Protein AF-A0A927XE98-F1 (afdb_monomer_lite)

Secondary structure (DSSP, 8-state):
-HHHHHHHHHHHHHHHH--SHHHHHHHHHHHHHHHHHHHHHHHHT--THHHHHHHHH--SSHHHHHHHHS-HHHHHHHHHHHHHHHHHHHHHHHHHHHT--

Structure (mmCIF, N/CA/C/O backbone):
data_AF-A0A927XE98-F1
#
_entry.id   AF-A0A927XE98-F1
#
loop_
_atom_site.group_PDB
_atom_site.id
_atom_site.type_symbol
_atom_site.label_atom_id
_atom_site.label_alt_id
_atom_site.label_comp_id
_atom_site.label_asym_id
_atom_site.label_entity_id
_atom_site.label_seq_id
_atom_site.pdbx_PDB_ins_code
_atom_site.Cartn_x
_atom_site.Cartn_y
_atom_site.Cartn_z
_atom_site.occupancy
_atom_site.B_iso_or_equiv
_atom_site.auth_seq_id
_atom_site.auth_comp_id
_atom_site.auth_asym_id
_atom_site.auth_atom_id
_atom_site.pdbx_PDB_model_num
ATOM 1 N N . MET A 1 1 ? 4.140 -13.155 -12.619 1.00 51.22 1 MET A N 1
ATOM 2 C CA . MET A 1 1 ? 3.580 -14.212 -11.749 1.00 51.22 1 MET A CA 1
ATOM 3 C C . MET A 1 1 ? 4.354 -14.341 -10.441 1.00 51.22 1 MET A C 1
ATOM 5 O O . MET A 1 1 ? 3.726 -14.281 -9.399 1.00 51.22 1 MET A O 1
ATOM 9 N N . GLU A 1 2 ? 5.688 -14.400 -10.453 1.00 47.09 2 GLU A N 1
ATOM 10 C CA . GLU A 1 2 ? 6.497 -14.583 -9.227 1.00 47.09 2 GLU A CA 1
ATOM 11 C C . GLU A 1 2 ? 6.357 -13.455 -8.185 1.00 47.09 2 GLU A C 1
ATOM 13 O O . GLU A 1 2 ? 6.201 -13.730 -7.000 1.00 47.09 2 GLU A O 1
ATOM 18 N N . VAL A 1 3 ? 6.299 -12.186 -8.609 1.00 53.91 3 VAL A N 1
ATOM 19 C CA . VAL A 1 3 ? 6.111 -11.033 -7.697 1.00 53.91 3 VAL A CA 1
ATOM 20 C C . VAL A 1 3 ? 4.709 -11.008 -7.071 1.00 53.91 3 VAL A C 1
ATOM 22 O O . VAL A 1 3 ? 4.547 -10.626 -5.916 1.00 53.91 3 VAL A O 1
ATOM 25 N N . VAL A 1 4 ? 3.694 -11.462 -7.811 1.00 52.97 4 VAL A N 1
ATOM 26 C CA . VAL A 1 4 ? 2.309 -11.571 -7.319 1.00 52.97 4 VAL A CA 1
ATOM 27 C C . VAL A 1 4 ? 2.210 -12.661 -6.254 1.00 52.97 4 VAL A C 1
ATOM 29 O O . VAL A 1 4 ? 1.542 -12.467 -5.247 1.00 52.97 4 VAL A O 1
ATOM 32 N N . ILE A 1 5 ? 2.933 -13.770 -6.432 1.00 52.59 5 ILE A N 1
ATOM 33 C CA . ILE A 1 5 ? 3.032 -14.855 -5.448 1.00 52.59 5 ILE A CA 1
ATOM 34 C C . ILE A 1 5 ? 3.773 -14.373 -4.194 1.00 52.59 5 ILE A C 1
ATOM 36 O O . ILE A 1 5 ? 3.291 -14.586 -3.087 1.00 52.59 5 ILE A O 1
ATOM 40 N N . LEU A 1 6 ? 4.885 -13.648 -4.347 1.00 56.47 6 LEU A N 1
ATOM 41 C CA . LEU A 1 6 ? 5.616 -13.037 -3.230 1.00 56.47 6 LEU A CA 1
ATOM 42 C C . LEU A 1 6 ? 4.742 -12.058 -2.435 1.00 56.47 6 LEU A C 1
ATOM 44 O O . LEU A 1 6 ? 4.756 -12.065 -1.206 1.00 56.47 6 LEU A O 1
ATOM 48 N N . MET A 1 7 ? 3.926 -11.260 -3.121 1.00 59.94 7 MET A N 1
ATOM 49 C CA . MET A 1 7 ? 3.030 -10.309 -2.471 1.00 59.94 7 MET A CA 1
ATOM 50 C C . MET A 1 7 ? 1.786 -10.964 -1.868 1.00 59.94 7 MET A C 1
ATOM 52 O O . MET A 1 7 ? 1.322 -10.527 -0.819 1.00 59.94 7 MET A O 1
ATOM 56 N N . ALA A 1 8 ? 1.288 -12.046 -2.466 1.00 57.19 8 ALA A N 1
ATOM 57 C CA . ALA A 1 8 ? 0.267 -12.893 -1.863 1.00 57.19 8 ALA A CA 1
ATOM 58 C C . ALA A 1 8 ? 0.803 -13.579 -0.600 1.00 57.19 8 ALA A C 1
ATOM 60 O O . ALA A 1 8 ? 0.085 -13.664 0.389 1.00 57.19 8 ALA A O 1
ATOM 61 N N . ILE A 1 9 ? 2.073 -13.994 -0.581 1.00 58.50 9 ILE A N 1
ATOM 62 C CA . ILE A 1 9 ? 2.739 -14.555 0.600 1.00 58.50 9 ILE A CA 1
ATOM 63 C C . ILE A 1 9 ? 2.905 -13.486 1.684 1.00 58.50 9 ILE A C 1
ATOM 65 O O . ILE A 1 9 ? 2.538 -13.742 2.825 1.00 58.50 9 ILE A O 1
ATOM 69 N N . ILE A 1 10 ? 3.360 -12.273 1.349 1.00 62.31 10 ILE A N 1
ATOM 70 C CA . ILE A 1 10 ? 3.434 -11.156 2.308 1.00 62.31 10 ILE A CA 1
ATOM 71 C C . ILE A 1 10 ? 2.037 -10.811 2.831 1.00 62.31 10 ILE A C 1
ATOM 73 O O . ILE A 1 10 ? 1.859 -10.689 4.037 1.00 62.31 10 ILE A O 1
ATOM 77 N N . GLY A 1 11 ? 1.035 -10.733 1.952 1.00 63.25 11 GLY A N 1
ATOM 78 C CA . GLY A 1 11 ? -0.364 -10.520 2.318 1.00 63.25 11 GLY A CA 1
ATOM 79 C C . GLY A 1 11 ? -0.914 -11.626 3.219 1.00 63.25 11 GLY A C 1
ATOM 80 O O . GLY A 1 11 ? -1.620 -11.332 4.176 1.00 63.25 11 GLY A O 1
ATOM 81 N N . THR A 1 12 ? -0.529 -12.883 2.984 1.00 56.50 12 THR A N 1
ATOM 82 C CA . THR A 1 12 ? -0.929 -14.042 3.797 1.00 56.50 12 THR A CA 1
ATOM 83 C C . THR A 1 12 ? -0.231 -14.039 5.157 1.00 56.50 12 THR A C 1
ATOM 85 O O . THR A 1 12 ? -0.882 -14.271 6.171 1.00 56.50 12 THR A O 1
ATOM 88 N N . ILE A 1 13 ? 1.064 -13.711 5.211 1.00 56.75 13 ILE A N 1
ATOM 89 C CA . ILE A 1 13 ? 1.832 -13.555 6.457 1.00 56.75 13 ILE A CA 1
ATOM 90 C C . ILE A 1 13 ? 1.245 -12.406 7.286 1.00 56.75 13 ILE A C 1
ATOM 92 O O . ILE A 1 13 ? 0.997 -12.562 8.478 1.00 56.75 13 ILE A O 1
ATOM 96 N N . VAL A 1 14 ? 0.934 -11.280 6.648 1.00 56.47 14 VAL A N 1
ATOM 97 C CA . VAL A 1 14 ? 0.259 -10.128 7.256 1.00 56.47 14 VAL A CA 1
ATOM 98 C C . VAL A 1 14 ? -1.127 -10.498 7.795 1.00 56.47 14 VAL A C 1
ATOM 100 O O . VAL A 1 14 ? -1.459 -10.140 8.925 1.00 56.47 14 VAL A O 1
ATOM 103 N N . PHE A 1 15 ? -1.916 -11.255 7.028 1.00 55.25 15 PHE A N 1
ATOM 104 C CA . PHE A 1 15 ? -3.242 -11.721 7.436 1.00 55.25 15 PHE A CA 1
ATOM 105 C C . PHE A 1 15 ? -3.176 -12.687 8.632 1.00 55.25 15 PHE A C 1
ATOM 107 O O . PHE A 1 15 ? -4.058 -12.675 9.490 1.00 55.25 15 PHE A O 1
ATOM 114 N N . PHE A 1 16 ? -2.112 -13.491 8.730 1.00 53.94 16 PHE A N 1
ATOM 115 C CA . PHE A 1 16 ? -1.916 -14.444 9.826 1.00 53.94 16 PHE A CA 1
ATOM 116 C C . PHE A 1 16 ? -1.318 -13.830 11.102 1.00 53.94 16 PHE A C 1
ATOM 118 O O . PHE A 1 16 ? -1.593 -14.329 12.193 1.00 53.94 16 PHE A O 1
ATOM 125 N N . VAL A 1 17 ? -0.526 -12.755 11.009 1.00 55.22 17 VAL A N 1
ATOM 126 C CA . VAL A 1 17 ? 0.223 -12.203 12.159 1.00 55.22 17 VAL A CA 1
ATOM 127 C C . VAL A 1 17 ? -0.667 -11.462 13.167 1.00 55.22 17 VAL A C 1
ATOM 129 O O . VAL A 1 17 ? -0.343 -11.425 14.356 1.00 55.22 17 VAL A O 1
ATOM 132 N N . LYS A 1 18 ? -1.829 -10.932 12.762 1.00 52.72 18 LYS A N 1
ATOM 133 C CA . LYS A 1 18 ? -2.832 -10.422 13.710 1.00 52.72 18 LYS A CA 1
ATOM 134 C C . LYS A 1 18 ? -4.248 -10.771 13.268 1.00 52.72 18 LYS A C 1
ATOM 136 O O . LYS A 1 18 ? -4.805 -10.153 12.372 1.00 52.72 18 LYS A O 1
ATOM 141 N N . ARG A 1 19 ? -4.875 -11.682 14.014 1.00 58.62 19 ARG A N 1
ATOM 142 C CA . ARG A 1 19 ? -6.271 -12.143 13.870 1.00 58.62 19 ARG A CA 1
ATOM 143 C C . ARG A 1 19 ? -7.339 -11.057 14.121 1.00 58.62 19 ARG A C 1
ATOM 145 O O . ARG A 1 19 ? -8.515 -11.374 14.262 1.00 58.62 19 ARG A O 1
ATOM 152 N N . THR A 1 20 ? -6.947 -9.788 14.236 1.00 65.12 20 THR A N 1
ATOM 153 C CA . THR A 1 20 ? -7.832 -8.646 14.488 1.00 65.12 20 THR A CA 1
ATOM 154 C C . THR A 1 20 ? -7.835 -7.704 13.291 1.00 65.12 20 THR A C 1
ATOM 156 O O . THR A 1 20 ? -6.787 -7.405 12.723 1.00 65.12 20 THR A O 1
ATOM 159 N N . PHE A 1 21 ? -9.015 -7.184 12.940 1.00 66.88 21 PHE A N 1
ATOM 160 C CA . PHE A 1 21 ? -9.201 -6.255 11.817 1.00 66.88 21 PHE A CA 1
ATOM 161 C C . PHE A 1 21 ? -8.248 -5.046 11.881 1.00 66.88 21 PHE A C 1
ATOM 163 O O . PHE A 1 21 ? -7.668 -4.655 10.874 1.00 66.88 21 PHE A O 1
ATOM 170 N N . GLY A 1 22 ? -7.984 -4.518 13.083 1.00 69.44 22 GLY A N 1
ATOM 171 C CA . GLY A 1 22 ? -7.002 -3.447 13.274 1.00 69.44 22 GLY A CA 1
ATOM 172 C C . GLY A 1 22 ? -5.564 -3.862 12.940 1.00 69.44 22 GLY A C 1
ATOM 173 O O . GLY A 1 22 ? -4.817 -3.070 12.380 1.00 69.44 22 GLY A O 1
ATOM 174 N N . GLY A 1 23 ? -5.168 -5.105 13.226 1.00 69.88 23 GLY A N 1
ATOM 175 C CA . GLY A 1 23 ? -3.843 -5.612 12.870 1.00 69.88 23 GLY A CA 1
ATOM 176 C C . GLY A 1 23 ? -3.629 -5.713 11.362 1.00 69.88 23 GLY A C 1
ATOM 177 O O . GLY A 1 23 ? -2.583 -5.300 10.874 1.00 69.88 23 GLY A O 1
ATOM 178 N N . PHE A 1 24 ? -4.649 -6.167 10.632 1.00 73.62 24 PHE A N 1
ATOM 179 C CA . PHE A 1 24 ? -4.646 -6.198 9.169 1.00 73.62 24 PHE A CA 1
ATOM 180 C C . PHE A 1 24 ? -4.470 -4.798 8.558 1.00 73.62 24 PHE A C 1
ATOM 182 O O . PHE A 1 24 ? -3.585 -4.597 7.726 1.00 73.62 24 PHE A O 1
ATOM 189 N N . VAL A 1 25 ? -5.254 -3.818 9.025 1.00 77.56 25 VAL A N 1
ATOM 190 C CA . VAL A 1 25 ? -5.164 -2.415 8.579 1.00 77.56 25 VAL A CA 1
ATOM 191 C C . VAL A 1 25 ? -3.764 -1.843 8.839 1.00 77.56 25 VAL A C 1
ATOM 193 O O . VAL A 1 25 ? -3.167 -1.241 7.948 1.00 77.56 25 VAL A O 1
ATOM 196 N N . TYR A 1 26 ? -3.202 -2.089 10.029 1.00 77.94 26 TYR A N 1
ATOM 197 C CA . TYR A 1 26 ? -1.840 -1.666 10.370 1.00 77.94 26 TYR A CA 1
ATOM 198 C C . TYR A 1 26 ? -0.792 -2.266 9.437 1.00 77.94 26 TYR A C 1
ATOM 200 O O . TYR A 1 26 ? 0.106 -1.565 8.982 1.00 77.94 26 TYR A O 1
ATOM 208 N N . SER A 1 27 ? -0.886 -3.558 9.149 1.00 71.94 27 SER A N 1
ATOM 209 C CA . SER A 1 27 ? 0.096 -4.227 8.310 1.00 71.94 27 SER A CA 1
ATOM 210 C C . SER A 1 27 ? 0.038 -3.778 6.849 1.00 71.94 27 SER A C 1
ATOM 212 O O . SER A 1 27 ? 1.096 -3.592 6.252 1.00 71.94 27 SER A O 1
ATOM 214 N N . ILE A 1 28 ? -1.154 -3.543 6.286 1.00 77.94 28 ILE A N 1
ATOM 215 C CA . ILE A 1 28 ? -1.284 -2.954 4.941 1.00 77.94 28 ILE A CA 1
ATOM 216 C C . ILE A 1 28 ? -0.623 -1.579 4.899 1.00 77.94 28 ILE A C 1
ATOM 218 O O . ILE A 1 28 ? 0.177 -1.313 4.004 1.00 77.94 28 ILE A O 1
ATOM 222 N N . ALA A 1 29 ? -0.912 -0.729 5.884 1.00 81.19 29 ALA A N 1
ATOM 223 C CA . ALA A 1 29 ? -0.343 0.609 5.940 1.00 81.19 29 ALA A CA 1
ATOM 224 C C . ALA A 1 29 ? 1.186 0.592 6.111 1.00 81.19 29 ALA A C 1
ATOM 226 O O . ALA A 1 29 ? 1.883 1.365 5.460 1.00 81.19 29 ALA A O 1
ATOM 227 N N . VAL A 1 30 ? 1.730 -0.318 6.928 1.00 79.69 30 VAL A N 1
ATOM 228 C CA . VAL A 1 30 ? 3.185 -0.501 7.074 1.00 79.69 30 VAL A CA 1
ATOM 229 C C . VAL A 1 30 ? 3.827 -0.904 5.746 1.00 79.69 30 VAL A C 1
ATOM 231 O O . VAL A 1 30 ? 4.855 -0.338 5.377 1.00 79.69 30 VAL A O 1
ATOM 234 N N . VAL A 1 31 ? 3.226 -1.848 5.015 1.00 80.12 31 VAL A N 1
ATOM 235 C CA . VAL A 1 31 ? 3.731 -2.273 3.701 1.00 80.12 31 VAL A CA 1
ATOM 236 C C . VAL A 1 31 ? 3.662 -1.128 2.689 1.00 80.12 31 VAL A C 1
ATOM 238 O O . VAL A 1 31 ? 4.642 -0.904 1.982 1.00 80.12 31 VAL A O 1
ATOM 241 N N . ASP A 1 32 ? 2.564 -0.368 2.631 1.00 83.62 32 ASP A N 1
ATOM 242 C CA . ASP A 1 32 ? 2.461 0.772 1.710 1.00 83.62 32 ASP A CA 1
ATOM 243 C C . ASP A 1 32 ? 3.501 1.859 2.015 1.00 83.62 32 ASP A C 1
ATOM 245 O O . ASP A 1 32 ? 4.215 2.301 1.114 1.00 83.62 32 ASP A O 1
ATOM 249 N N . ILE A 1 33 ? 3.654 2.240 3.289 1.00 83.31 33 ILE A N 1
ATOM 250 C CA . ILE A 1 33 ? 4.655 3.228 3.718 1.00 83.31 33 ILE A CA 1
ATOM 251 C C . ILE A 1 33 ? 6.069 2.747 3.375 1.00 83.31 33 ILE A C 1
ATOM 253 O O . ILE A 1 33 ? 6.884 3.530 2.887 1.00 83.31 33 ILE A O 1
ATOM 257 N N . PHE A 1 34 ? 6.362 1.462 3.582 1.00 79.56 34 PHE A N 1
ATOM 258 C CA . PHE A 1 34 ? 7.650 0.873 3.229 1.00 79.56 34 PHE A CA 1
ATOM 259 C C . PHE A 1 34 ? 7.928 0.940 1.720 1.00 79.56 34 PHE A C 1
ATOM 261 O O . PHE A 1 34 ? 9.013 1.359 1.313 1.00 79.56 34 PHE A O 1
ATOM 268 N N . LEU A 1 35 ? 6.943 0.593 0.884 1.00 77.62 35 LEU A N 1
ATOM 269 C CA . LEU A 1 35 ? 7.062 0.695 -0.573 1.00 77.62 35 LEU A CA 1
ATOM 270 C C . LEU A 1 35 ? 7.293 2.143 -1.020 1.00 77.62 35 LEU A C 1
ATOM 272 O O . LEU A 1 35 ? 8.186 2.392 -1.830 1.00 77.62 35 LEU A O 1
ATOM 276 N N . ARG A 1 36 ? 6.567 3.109 -0.441 1.00 83.56 36 ARG A N 1
ATOM 277 C CA . ARG A 1 36 ? 6.772 4.539 -0.723 1.00 83.56 36 ARG A CA 1
ATOM 278 C C . ARG A 1 36 ? 8.156 5.022 -0.309 1.00 83.56 36 ARG A C 1
ATOM 280 O O . ARG A 1 36 ? 8.759 5.810 -1.033 1.00 83.56 36 ARG A O 1
ATOM 287 N N . LEU A 1 37 ? 8.672 4.549 0.826 1.00 81.81 37 LEU A N 1
ATOM 288 C CA . LEU A 1 37 ? 10.022 4.877 1.277 1.00 81.81 37 LEU A CA 1
ATOM 289 C C . LEU A 1 37 ? 11.063 4.372 0.267 1.00 81.81 37 LEU A C 1
ATOM 291 O O . LEU A 1 37 ? 11.922 5.139 -0.161 1.00 81.81 37 LEU A O 1
ATOM 295 N N . ILE A 1 38 ? 10.950 3.114 -0.177 1.00 78.81 38 ILE A N 1
ATOM 296 C CA . ILE A 1 38 ? 11.820 2.554 -1.224 1.00 78.81 38 ILE A CA 1
ATOM 297 C C . ILE A 1 38 ? 11.694 3.356 -2.522 1.00 78.81 38 ILE A C 1
ATOM 299 O O . ILE A 1 38 ? 12.708 3.662 -3.146 1.00 78.81 38 ILE A O 1
ATOM 303 N N . ALA A 1 39 ? 10.477 3.725 -2.924 1.00 81.19 39 ALA A N 1
ATOM 304 C CA . ALA A 1 39 ? 10.244 4.529 -4.118 1.00 81.19 39 ALA A CA 1
ATOM 305 C C . ALA A 1 39 ? 10.926 5.903 -4.026 1.00 81.19 39 ALA A C 1
ATOM 307 O O . ALA A 1 39 ? 11.548 6.347 -4.991 1.00 81.19 39 ALA A O 1
ATOM 308 N N . TYR A 1 40 ? 10.873 6.547 -2.858 1.00 82.00 40 TYR A N 1
ATOM 309 C CA . TYR A 1 40 ? 11.559 7.812 -2.609 1.00 82.00 40 TYR A CA 1
ATOM 310 C C . TYR A 1 40 ? 13.084 7.654 -2.674 1.00 82.00 40 TYR A C 1
ATOM 312 O O . TYR A 1 40 ? 13.760 8.413 -3.370 1.00 82.00 40 TYR A O 1
ATOM 320 N N . LEU A 1 41 ? 13.632 6.623 -2.020 1.00 81.56 41 LEU A N 1
ATOM 321 C CA . LEU A 1 41 ? 15.064 6.323 -2.078 1.00 81.56 41 LEU A CA 1
ATOM 322 C C . LEU A 1 41 ? 15.518 6.021 -3.513 1.00 81.56 41 LEU A C 1
ATOM 324 O O . LEU A 1 41 ? 16.569 6.500 -3.926 1.00 81.56 41 LEU A O 1
ATOM 328 N N . LYS A 1 42 ? 14.721 5.286 -4.297 1.00 74.19 42 LYS A N 1
ATOM 329 C CA . LYS A 1 42 ? 14.969 5.004 -5.721 1.00 74.19 42 LYS A CA 1
ATOM 330 C C . LYS A 1 42 ? 15.151 6.267 -6.549 1.00 74.19 42 LYS A C 1
ATOM 332 O O . LYS A 1 42 ? 16.049 6.307 -7.379 1.00 74.19 42 LYS A O 1
ATOM 337 N N . VAL A 1 43 ? 14.313 7.274 -6.331 1.00 77.75 43 VAL A N 1
ATOM 338 C CA . VAL A 1 43 ? 14.381 8.532 -7.085 1.00 77.75 43 VAL A CA 1
ATOM 339 C C . VAL A 1 43 ? 15.584 9.380 -6.666 1.00 77.75 43 VAL A C 1
ATOM 341 O O . VAL A 1 43 ? 16.138 10.085 -7.503 1.00 77.75 43 VAL A O 1
ATOM 344 N N . HIS A 1 44 ? 15.993 9.325 -5.395 1.00 77.94 44 HIS A N 1
ATOM 345 C CA . HIS A 1 44 ? 16.951 10.288 -4.844 1.00 77.94 44 HIS A CA 1
ATOM 346 C C . HIS A 1 44 ? 18.371 9.748 -4.604 1.00 77.94 44 HIS A C 1
ATOM 348 O O . HIS A 1 44 ? 19.320 10.523 -4.613 1.00 77.94 44 HIS A O 1
ATOM 354 N N . LEU A 1 45 ? 18.536 8.441 -4.376 1.00 71.12 45 LEU A N 1
ATOM 355 C CA . LEU A 1 45 ? 19.823 7.825 -4.017 1.00 71.12 45 LEU A CA 1
ATOM 356 C C . LEU A 1 45 ? 20.365 6.860 -5.072 1.00 71.12 45 LEU A C 1
ATOM 358 O O . LEU A 1 45 ? 21.570 6.625 -5.110 1.00 71.12 45 LEU A O 1
ATOM 362 N N . PHE A 1 46 ? 19.506 6.278 -5.908 1.00 67.19 46 PHE A N 1
ATOM 363 C CA . PHE A 1 46 ? 19.92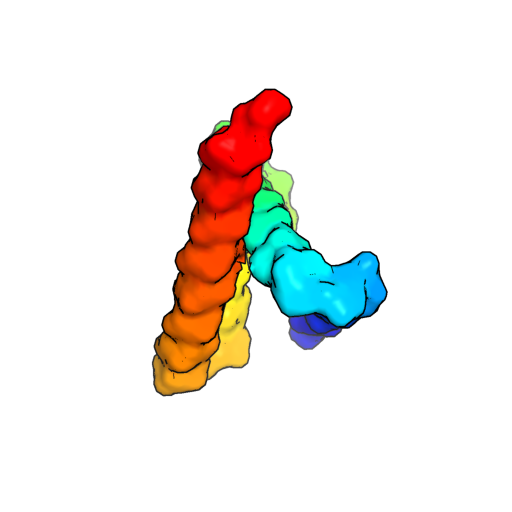1 5.246 -6.852 1.00 67.19 46 PHE A CA 1
ATOM 364 C C . PHE A 1 46 ? 20.015 5.813 -8.274 1.00 67.19 46 PHE A C 1
ATOM 366 O O . PHE A 1 46 ? 19.018 6.216 -8.866 1.00 67.19 46 PHE A O 1
ATOM 373 N N . THR A 1 47 ? 21.216 5.797 -8.851 1.00 66.31 47 THR A N 1
ATOM 374 C CA . THR A 1 47 ? 21.486 6.117 -10.262 1.00 66.31 47 THR A CA 1
ATOM 375 C C . THR A 1 47 ? 22.164 4.931 -10.956 1.00 66.31 47 THR A C 1
ATOM 377 O O . THR A 1 47 ? 22.899 4.169 -10.332 1.00 66.31 47 THR A O 1
ATOM 380 N N . GLY A 1 48 ? 21.886 4.732 -12.249 1.00 73.25 48 GLY A N 1
ATOM 381 C CA . GLY A 1 48 ? 22.466 3.640 -13.048 1.00 73.25 48 GLY A CA 1
ATOM 382 C C . GLY A 1 48 ? 21.805 2.266 -12.839 1.00 73.25 48 GLY A C 1
ATOM 383 O O . GLY A 1 48 ? 20.598 2.169 -12.607 1.00 73.25 48 GLY A O 1
ATOM 384 N N . ASP A 1 49 ? 22.593 1.191 -12.929 1.00 68.88 49 ASP A N 1
ATOM 385 C CA . ASP A 1 49 ? 22.111 -0.204 -12.917 1.00 68.88 49 ASP A CA 1
ATOM 386 C C . ASP A 1 49 ? 21.374 -0.595 -11.630 1.00 68.88 49 ASP A C 1
ATOM 388 O O . ASP A 1 49 ? 20.429 -1.389 -11.649 1.00 68.88 49 ASP A O 1
ATOM 392 N N . VAL A 1 50 ? 21.758 0.014 -10.505 1.00 68.81 50 VAL A N 1
ATOM 393 C CA . VAL A 1 50 ? 21.102 -0.195 -9.210 1.00 68.81 50 VAL A CA 1
ATOM 394 C C . VAL A 1 50 ? 19.654 0.286 -9.258 1.00 68.81 50 VAL A C 1
ATOM 396 O O . VAL A 1 50 ? 18.755 -0.428 -8.818 1.00 68.81 50 VAL A O 1
ATOM 399 N N . ALA A 1 51 ? 19.397 1.446 -9.873 1.00 67.69 51 ALA A N 1
ATOM 400 C CA . ALA A 1 51 ? 18.041 1.951 -10.047 1.00 67.69 51 ALA A CA 1
ATOM 401 C C . ALA A 1 51 ? 17.205 0.965 -10.870 1.00 67.69 51 ALA A C 1
ATOM 403 O O . ALA A 1 51 ? 16.116 0.594 -10.436 1.00 67.69 51 ALA A O 1
ATOM 404 N N . HIS A 1 52 ? 17.742 0.472 -11.994 1.00 69.44 52 HIS A N 1
ATOM 405 C CA . HIS A 1 52 ? 17.086 -0.515 -12.862 1.00 69.44 52 HIS A CA 1
ATOM 406 C C . HIS A 1 52 ? 16.715 -1.812 -12.131 1.00 69.44 52 HIS A C 1
ATOM 408 O O . HIS A 1 52 ? 15.612 -2.329 -12.335 1.00 69.44 52 HIS A O 1
ATOM 414 N N . PHE A 1 53 ? 17.579 -2.308 -11.241 1.00 70.69 53 PHE A N 1
ATOM 415 C CA . PHE A 1 53 ? 17.267 -3.451 -10.381 1.00 70.69 53 PHE A CA 1
ATOM 416 C C . PHE A 1 53 ? 16.071 -3.164 -9.466 1.00 70.69 53 PHE A C 1
ATOM 418 O O . PHE A 1 53 ? 15.109 -3.935 -9.446 1.00 70.69 53 PHE A O 1
ATOM 425 N N . PHE A 1 54 ? 16.072 -2.029 -8.764 1.00 66.12 54 PHE A N 1
ATOM 426 C CA . PHE A 1 54 ? 14.962 -1.667 -7.880 1.00 66.12 54 PHE A CA 1
ATOM 427 C C . PHE A 1 54 ? 13.659 -1.408 -8.649 1.00 66.12 54 PHE A C 1
ATOM 429 O O . PHE A 1 54 ? 12.603 -1.820 -8.181 1.00 66.12 54 PHE A O 1
ATOM 436 N N . ILE A 1 55 ? 13.702 -0.822 -9.855 1.00 68.12 55 ILE A N 1
ATOM 437 C CA . ILE A 1 55 ? 12.508 -0.657 -10.712 1.00 68.12 55 ILE A CA 1
ATOM 438 C C . ILE A 1 55 ? 11.906 -2.012 -11.088 1.00 68.12 55 ILE A C 1
ATOM 440 O O . ILE A 1 55 ? 10.686 -2.155 -11.148 1.00 68.12 55 ILE A O 1
ATOM 444 N N . LYS A 1 56 ? 12.760 -2.996 -11.380 1.00 70.81 56 LYS A N 1
ATOM 445 C CA . LYS A 1 56 ? 12.326 -4.296 -11.888 1.00 70.81 56 LYS A CA 1
ATOM 446 C C . LYS A 1 56 ? 11.642 -5.141 -10.814 1.00 70.81 56 LYS A C 1
ATOM 448 O O . LYS A 1 56 ? 10.672 -5.830 -11.129 1.00 70.81 56 LYS A O 1
ATOM 453 N N . TYR A 1 57 ? 12.132 -5.082 -9.576 1.00 68.81 57 TYR A N 1
ATOM 454 C CA . TYR A 1 57 ? 11.670 -5.958 -8.495 1.00 68.81 57 TYR A CA 1
ATOM 455 C C . TYR A 1 57 ? 10.723 -5.286 -7.497 1.00 68.81 57 TYR A C 1
ATOM 457 O O . TYR A 1 57 ? 9.867 -5.977 -6.946 1.00 68.81 57 TYR A O 1
ATOM 465 N N . PHE A 1 58 ? 10.827 -3.968 -7.285 1.00 68.12 58 PHE A N 1
ATOM 466 C CA . PHE A 1 58 ? 10.031 -3.264 -6.281 1.00 68.12 58 PHE A CA 1
ATOM 467 C C . PHE A 1 58 ? 9.029 -2.290 -6.915 1.00 68.12 58 PHE A C 1
ATOM 469 O O . PHE A 1 58 ? 9.421 -1.367 -7.636 1.00 68.12 58 PHE A O 1
ATOM 476 N N . PRO A 1 59 ? 7.726 -2.469 -6.649 1.00 71.38 59 PRO A N 1
ATOM 477 C CA . PRO A 1 59 ? 6.712 -1.509 -7.053 1.00 71.38 59 PRO A CA 1
ATOM 478 C C . PRO A 1 59 ? 6.776 -0.237 -6.198 1.00 71.38 59 PRO A C 1
ATOM 480 O O . PRO A 1 59 ? 7.250 -0.258 -5.065 1.00 71.38 59 PRO A O 1
ATOM 483 N N . ASN A 1 60 ? 6.271 0.875 -6.739 1.00 75.81 60 ASN A N 1
ATOM 484 C CA . ASN A 1 60 ? 6.372 2.1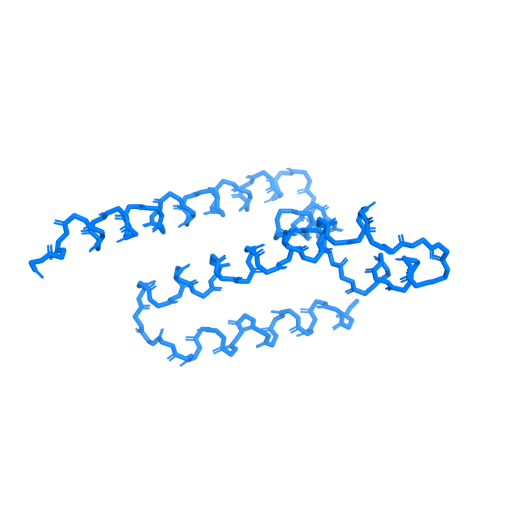79 -6.076 1.00 75.81 60 ASN A CA 1
ATOM 485 C C . ASN A 1 60 ? 5.404 2.339 -4.884 1.00 75.81 60 ASN A C 1
ATOM 487 O O . ASN A 1 60 ? 5.663 3.127 -3.979 1.00 75.81 60 ASN A O 1
ATOM 491 N N . SER A 1 61 ? 4.267 1.647 -4.904 1.00 80.06 61 SER A N 1
ATOM 492 C CA . SER A 1 61 ? 3.207 1.736 -3.892 1.00 80.06 61 SER A CA 1
ATOM 493 C C . SER A 1 61 ? 2.197 0.606 -4.099 1.00 80.06 61 SER A C 1
ATOM 495 O O . SER A 1 61 ? 2.210 -0.028 -5.156 1.00 80.06 61 SER A O 1
ATOM 497 N N . ILE A 1 62 ? 1.302 0.361 -3.134 1.00 76.94 62 ILE A N 1
ATOM 498 C CA . ILE A 1 62 ? 0.227 -0.632 -3.313 1.00 76.94 62 ILE A CA 1
ATOM 499 C C . ILE A 1 62 ? -0.690 -0.272 -4.505 1.00 76.94 62 ILE A C 1
ATOM 501 O O . ILE A 1 62 ? -0.926 -1.155 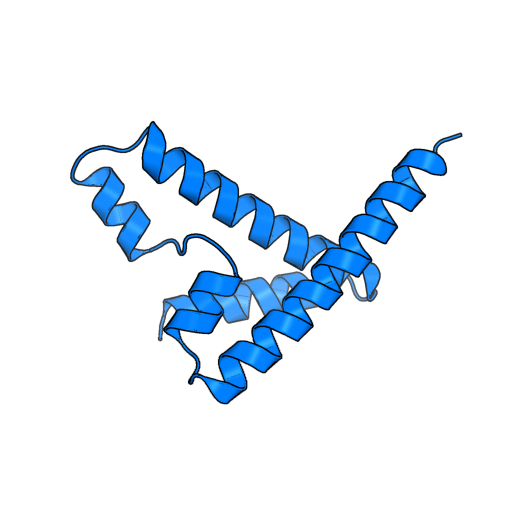-5.334 1.00 76.94 62 ILE A O 1
ATOM 505 N N . PRO A 1 63 ? -1.138 0.991 -4.688 1.00 81.44 63 PRO A N 1
ATOM 506 C CA . PRO A 1 63 ? -1.903 1.404 -5.871 1.00 81.44 63 PRO A CA 1
ATOM 507 C C . PRO A 1 63 ? -1.208 1.108 -7.203 1.00 81.44 63 PRO A C 1
ATOM 509 O O . PRO A 1 63 ? -1.827 0.536 -8.092 1.00 81.44 63 PRO A O 1
ATOM 512 N N . ALA A 1 64 ? 0.101 1.363 -7.310 1.00 79.88 64 ALA A N 1
ATOM 513 C CA . ALA A 1 64 ? 0.861 1.071 -8.530 1.00 79.88 64 ALA A CA 1
ATOM 514 C C . ALA A 1 64 ? 0.882 -0.432 -8.874 1.00 79.88 64 ALA A C 1
ATOM 516 O O . ALA A 1 64 ? 1.118 -0.826 -10.016 1.00 79.88 64 ALA A O 1
ATOM 517 N N . ILE A 1 65 ? 0.662 -1.295 -7.879 1.00 76.94 65 ILE A N 1
ATOM 518 C CA . ILE A 1 65 ? 0.539 -2.737 -8.089 1.00 76.94 65 ILE A CA 1
ATOM 519 C C . ILE A 1 65 ? -0.863 -3.074 -8.582 1.00 76.94 65 ILE A C 1
ATOM 521 O O . ILE A 1 65 ? -1.003 -3.872 -9.504 1.00 76.94 65 ILE A O 1
ATOM 525 N N . ILE A 1 66 ? -1.888 -2.445 -8.009 1.00 76.56 66 ILE A N 1
ATOM 526 C CA . ILE A 1 66 ? -3.278 -2.602 -8.444 1.00 76.56 66 ILE A CA 1
ATOM 527 C C . ILE A 1 66 ? -3.409 -2.203 -9.920 1.00 76.56 66 ILE A C 1
ATOM 529 O O . ILE A 1 66 ? -3.896 -3.009 -10.709 1.00 76.56 66 ILE A O 1
ATOM 533 N N . GLU A 1 67 ? -2.878 -1.042 -10.303 1.00 79.75 67 GLU A N 1
ATOM 534 C CA . GLU A 1 67 ? -2.863 -0.529 -11.684 1.00 79.75 67 GLU A CA 1
ATOM 535 C C . GLU A 1 67 ? -2.155 -1.479 -12.662 1.00 79.75 67 GLU A C 1
ATOM 537 O O . GLU A 1 67 ? -2.600 -1.696 -13.784 1.00 79.75 67 GLU A O 1
ATOM 542 N N . LYS A 1 68 ? -1.049 -2.102 -12.240 1.00 77.50 68 LYS A N 1
ATOM 543 C CA . LYS A 1 68 ? -0.261 -2.982 -13.115 1.00 77.50 68 LYS A CA 1
ATOM 544 C C . LYS A 1 68 ? -0.945 -4.318 -13.417 1.00 77.50 68 LYS A C 1
ATOM 546 O O . LYS A 1 68 ? -0.651 -4.929 -14.444 1.00 77.50 68 LYS A O 1
ATOM 551 N N . TYR A 1 69 ? -1.781 -4.811 -12.505 1.00 70.38 69 TYR A N 1
ATOM 552 C CA . TYR A 1 69 ? -2.338 -6.167 -12.575 1.00 70.38 69 TYR A CA 1
ATOM 553 C C . TYR A 1 69 ? -3.854 -6.214 -12.782 1.00 70.38 69 TYR A C 1
ATOM 555 O O . TYR A 1 69 ? -4.402 -7.307 -12.924 1.00 70.38 69 TYR A O 1
ATOM 563 N N . THR A 1 70 ? -4.526 -5.065 -12.823 1.00 72.00 70 THR A N 1
ATOM 564 C CA . THR A 1 70 ? -5.988 -4.987 -12.846 1.00 72.00 70 THR A CA 1
ATOM 565 C C . THR A 1 70 ? -6.465 -4.160 -14.036 1.00 72.00 70 THR A C 1
ATOM 567 O O . THR A 1 70 ? -5.789 -3.242 -14.480 1.00 72.00 70 THR A O 1
ATOM 570 N N . SER A 1 71 ? -7.629 -4.498 -14.585 1.00 75.88 71 SER A N 1
ATOM 571 C CA . SER A 1 71 ? -8.293 -3.734 -15.644 1.00 75.88 71 SER A CA 1
ATOM 572 C C . SER A 1 71 ? -9.092 -2.554 -15.072 1.00 75.88 71 SER A C 1
ATOM 574 O O . SER A 1 71 ? -9.583 -2.618 -13.945 1.00 75.88 71 SER A O 1
ATOM 576 N N . SER A 1 72 ? -9.262 -1.497 -15.871 1.00 76.56 72 SER A N 1
ATOM 577 C CA . SER A 1 72 ? -9.717 -0.151 -15.466 1.00 76.56 72 SER A CA 1
ATOM 578 C C . SER A 1 72 ? -10.918 -0.089 -14.508 1.00 76.56 72 SER A C 1
ATOM 580 O O . SER A 1 72 ? -10.935 0.716 -13.579 1.00 76.56 72 SER A O 1
ATOM 582 N N . THR A 1 73 ? -11.933 -0.939 -14.680 1.00 78.88 73 THR A N 1
ATOM 583 C CA . THR A 1 73 ? -13.104 -0.952 -13.782 1.00 78.88 73 THR A CA 1
ATOM 584 C C . THR A 1 73 ? -12.793 -1.561 -12.414 1.00 78.88 73 THR A C 1
ATOM 586 O O . THR A 1 73 ? -13.195 -1.015 -11.388 1.00 78.88 73 THR A O 1
ATOM 589 N N . LEU A 1 74 ? -12.081 -2.690 -12.386 1.00 72.44 74 LEU A N 1
ATOM 590 C CA . LEU A 1 74 ? -11.710 -3.381 -11.148 1.00 72.44 74 LEU A CA 1
ATOM 591 C C . LEU A 1 74 ? -10.609 -2.626 -10.394 1.00 72.44 74 LEU A C 1
ATOM 593 O O . LEU A 1 74 ? -10.620 -2.598 -9.166 1.00 72.44 74 LEU A O 1
ATOM 597 N N . GLU A 1 75 ? -9.705 -1.978 -11.126 1.00 79.06 75 GLU A N 1
ATOM 598 C CA . GLU A 1 75 ? -8.657 -1.110 -10.592 1.00 79.06 75 GLU A CA 1
ATOM 599 C C . GLU A 1 75 ? -9.263 0.005 -9.738 1.00 79.06 75 GLU A C 1
ATOM 601 O O . GLU A 1 75 ? -8.928 0.128 -8.561 1.00 79.06 75 GLU A O 1
ATOM 606 N N . ASN A 1 76 ? -10.228 0.747 -10.291 1.00 8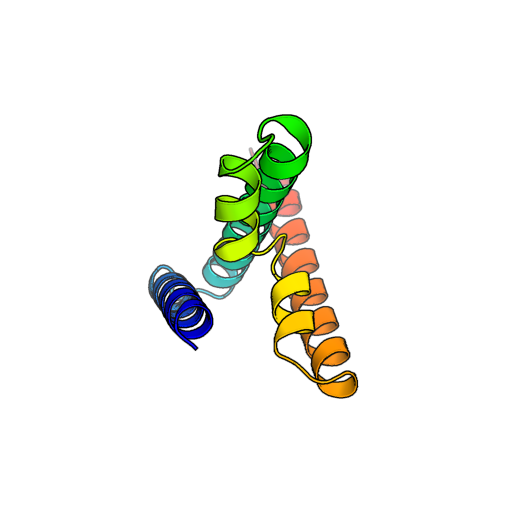3.69 76 ASN A N 1
ATOM 607 C CA . ASN A 1 76 ? -10.891 1.838 -9.583 1.00 83.69 76 ASN A CA 1
ATOM 608 C C . ASN A 1 76 ? -11.538 1.350 -8.274 1.00 83.69 76 ASN A C 1
ATOM 610 O O . ASN A 1 76 ? -11.352 1.957 -7.222 1.00 83.69 76 ASN A O 1
ATOM 614 N N . VAL A 1 77 ? -12.242 0.214 -8.304 1.00 82.25 77 VAL A N 1
ATOM 615 C CA . VAL A 1 77 ? -12.869 -0.364 -7.102 1.00 82.25 77 VAL A CA 1
ATOM 616 C C . VAL A 1 77 ? -11.822 -0.749 -6.051 1.00 82.25 77 VAL A C 1
ATOM 618 O O . VAL A 1 77 ? -11.984 -0.413 -4.877 1.00 82.25 77 VAL A O 1
ATOM 621 N N . LEU A 1 78 ? -10.733 -1.414 -6.448 1.00 76.94 78 LEU A N 1
ATOM 622 C CA . LEU A 1 78 ? -9.658 -1.800 -5.529 1.00 76.94 78 LEU A CA 1
ATOM 623 C C . LEU A 1 78 ? -8.938 -0.585 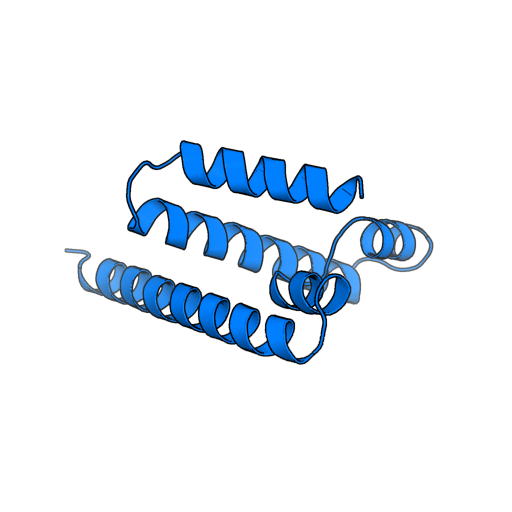-4.933 1.00 76.94 78 LEU A C 1
ATOM 625 O O . LEU A 1 78 ? -8.607 -0.607 -3.747 1.00 76.94 78 LEU A O 1
ATOM 629 N N . ILE A 1 79 ? -8.731 0.475 -5.718 1.00 82.94 79 ILE A N 1
ATOM 630 C CA . ILE A 1 79 ? -8.148 1.731 -5.235 1.00 82.94 79 ILE A CA 1
ATOM 631 C C . ILE A 1 79 ? -9.049 2.353 -4.165 1.00 82.94 79 ILE A C 1
ATOM 633 O O . ILE A 1 79 ? -8.551 2.729 -3.106 1.00 82.94 79 ILE A O 1
ATOM 637 N N . TRP A 1 80 ? -10.367 2.402 -4.370 1.00 85.44 80 TRP A N 1
ATOM 638 C CA . TRP A 1 80 ? -11.295 2.929 -3.362 1.00 85.44 80 TRP A CA 1
ATOM 639 C C . TRP A 1 80 ? -11.340 2.085 -2.084 1.00 85.44 80 TRP A C 1
ATOM 641 O O . TRP A 1 80 ? -11.391 2.641 -0.985 1.00 85.44 80 TRP A O 1
ATOM 651 N N . ILE A 1 81 ? -11.255 0.756 -2.198 1.00 81.75 81 ILE A N 1
ATOM 652 C CA . ILE A 1 81 ? -11.127 -0.137 -1.034 1.00 81.75 81 ILE A CA 1
ATOM 653 C C . ILE A 1 81 ? -9.825 0.158 -0.279 1.00 81.75 81 ILE A C 1
ATOM 655 O O . ILE A 1 81 ? -9.840 0.305 0.945 1.00 81.75 81 ILE A O 1
ATOM 659 N N . TYR A 1 82 ? -8.710 0.291 -0.999 1.00 83.94 82 TYR A N 1
ATOM 660 C CA . TYR A 1 82 ? -7.421 0.667 -0.427 1.00 83.94 82 TYR A CA 1
AT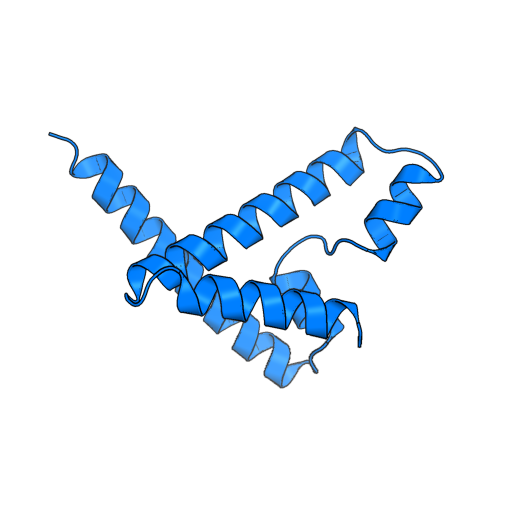OM 661 C C . TYR A 1 82 ? -7.495 2.026 0.292 1.00 83.94 82 TYR A C 1
ATOM 663 O O . TYR A 1 82 ? -7.060 2.135 1.438 1.00 83.94 82 TYR A O 1
ATOM 671 N N . VAL A 1 83 ? -8.110 3.041 -0.324 1.00 88.06 83 VAL A N 1
ATOM 672 C CA . VAL A 1 83 ? -8.320 4.364 0.287 1.00 88.06 83 VAL A CA 1
ATOM 673 C C . VAL A 1 83 ? -9.115 4.241 1.589 1.00 88.06 83 VAL A C 1
ATOM 675 O O . VAL A 1 83 ? -8.712 4.810 2.602 1.00 88.06 83 VAL A O 1
ATOM 678 N N . GLY A 1 84 ? -10.188 3.446 1.607 1.00 85.94 84 GLY A N 1
ATOM 679 C CA . GLY A 1 84 ? -10.964 3.184 2.821 1.00 85.94 84 GLY A CA 1
ATOM 680 C C . GLY A 1 84 ? -10.126 2.575 3.951 1.00 85.94 84 GLY A C 1
ATOM 681 O O . GLY A 1 84 ? -10.227 3.009 5.099 1.00 85.94 84 GLY A O 1
ATOM 682 N N . ILE A 1 85 ? -9.248 1.618 3.634 1.00 83.38 85 ILE A N 1
ATOM 683 C CA . ILE A 1 85 ? -8.327 1.007 4.608 1.00 83.38 85 ILE A CA 1
ATOM 684 C C . ILE A 1 85 ? -7.356 2.052 5.173 1.00 83.38 85 ILE A C 1
ATOM 686 O O . ILE A 1 85 ? -7.139 2.086 6.386 1.00 83.38 85 ILE A O 1
ATOM 690 N N . MET A 1 86 ? -6.811 2.928 4.326 1.00 84.50 86 MET A N 1
ATOM 691 C CA . MET A 1 86 ? -5.885 3.981 4.757 1.00 84.50 86 MET A CA 1
ATOM 692 C C . MET A 1 86 ? -6.563 5.035 5.641 1.00 84.50 86 MET A C 1
ATOM 694 O O . MET A 1 86 ? -5.976 5.455 6.634 1.00 84.50 86 MET A O 1
ATOM 698 N N . ILE A 1 87 ? -7.819 5.399 5.361 1.00 89.69 87 ILE A N 1
ATOM 699 C CA . ILE A 1 87 ? -8.603 6.297 6.228 1.00 89.69 87 ILE A CA 1
ATOM 700 C C . ILE A 1 87 ? -8.791 5.671 7.616 1.00 89.69 87 ILE A C 1
ATOM 702 O O . ILE A 1 87 ? -8.560 6.318 8.637 1.00 89.69 87 ILE A O 1
ATOM 706 N N . ILE A 1 88 ? -9.170 4.389 7.673 1.00 84.88 88 ILE A N 1
ATOM 707 C CA . ILE A 1 88 ? -9.340 3.668 8.943 1.00 84.88 88 ILE A CA 1
ATOM 708 C C . ILE A 1 88 ? -8.011 3.614 9.713 1.00 84.88 88 ILE A C 1
ATOM 710 O O . ILE A 1 88 ? -7.993 3.801 10.932 1.00 84.88 88 ILE A O 1
ATOM 714 N N . PHE A 1 89 ? -6.897 3.384 9.014 1.00 86.38 89 PHE A N 1
ATOM 715 C CA . PHE A 1 89 ? -5.559 3.412 9.599 1.00 86.38 89 PHE A CA 1
ATOM 716 C C . PHE A 1 89 ? -5.222 4.772 10.220 1.00 86.38 89 PHE A C 1
ATOM 718 O O . PHE A 1 89 ? -4.791 4.827 11.374 1.00 86.38 89 PHE A O 1
ATOM 725 N N . GLU A 1 90 ? -5.459 5.869 9.500 1.00 87.19 90 GLU A N 1
ATOM 726 C CA . GLU A 1 90 ? -5.238 7.219 10.022 1.00 87.19 90 GLU A CA 1
ATOM 727 C C . GLU A 1 90 ? -6.100 7.492 11.254 1.00 87.19 90 GLU A C 1
ATOM 729 O O . GLU A 1 90 ? -5.587 7.973 12.267 1.00 87.19 90 GLU A O 1
ATOM 734 N N . CYS A 1 91 ? -7.379 7.100 11.235 1.00 87.44 91 CYS A N 1
ATOM 735 C CA . CYS A 1 91 ? -8.246 7.196 12.408 1.00 87.44 91 CYS A CA 1
ATOM 736 C C . CYS A 1 91 ? -7.680 6.424 13.611 1.00 87.44 91 CYS A C 1
ATOM 738 O O . CYS A 1 91 ? -7.741 6.924 14.736 1.00 87.44 91 CYS A O 1
ATOM 740 N N . TYR A 1 92 ? -7.110 5.229 13.405 1.00 84.00 92 TYR A N 1
ATOM 741 C CA . TYR A 1 92 ? -6.457 4.472 14.477 1.00 84.00 92 TYR A CA 1
ATOM 742 C C . TYR A 1 92 ? -5.218 5.181 15.026 1.00 84.00 92 TYR A C 1
ATOM 744 O O . TYR A 1 92 ? -5.062 5.240 16.250 1.00 84.00 92 TYR A O 1
ATOM 752 N N . ILE A 1 93 ? -4.357 5.735 14.165 1.00 84.38 93 ILE A N 1
ATOM 753 C CA . ILE A 1 93 ? -3.168 6.482 14.598 1.00 84.38 93 ILE A CA 1
ATOM 754 C C . ILE A 1 93 ? -3.568 7.730 15.372 1.00 84.38 93 ILE A C 1
ATOM 756 O O . ILE A 1 93 ? -3.089 7.915 16.487 1.00 84.38 93 ILE A O 1
ATOM 760 N N . ILE A 1 94 ? -4.469 8.547 14.823 1.00 87.00 94 ILE A N 1
ATOM 761 C CA . ILE A 1 94 ? -4.972 9.765 15.465 1.00 87.00 94 ILE A CA 1
ATOM 762 C C . ILE A 1 94 ? -5.555 9.406 16.828 1.00 87.00 94 ILE A C 1
ATOM 764 O O . ILE A 1 94 ? -5.128 9.941 17.849 1.00 87.00 94 ILE A O 1
ATOM 768 N N . ARG A 1 95 ? -6.466 8.428 16.878 1.00 83.56 95 ARG A N 1
ATOM 769 C CA . ARG A 1 95 ? -7.071 7.994 18.138 1.00 83.56 95 ARG A CA 1
ATOM 770 C C . ARG A 1 95 ? -6.012 7.550 19.140 1.00 83.56 95 ARG A C 1
ATOM 772 O O . ARG A 1 95 ? -6.100 7.957 20.289 1.00 83.56 95 ARG A O 1
ATOM 779 N N . THR A 1 96 ? -5.019 6.766 18.721 1.00 81.25 96 THR A N 1
ATOM 780 C CA . THR A 1 96 ? -3.926 6.296 19.591 1.00 81.25 96 THR A CA 1
ATOM 781 C C . THR A 1 96 ? -3.032 7.442 20.068 1.00 81.25 96 THR A C 1
ATOM 783 O O . THR A 1 96 ? -2.608 7.440 21.219 1.00 81.25 96 THR A O 1
ATOM 786 N N . PHE A 1 97 ? -2.768 8.433 19.216 1.00 77.88 97 PHE A N 1
ATOM 787 C CA . PHE A 1 97 ? -1.971 9.613 19.547 1.00 77.88 97 PHE A CA 1
ATOM 788 C C . PHE A 1 97 ? -2.665 10.484 20.601 1.00 77.88 97 PHE A C 1
ATOM 790 O O . PHE A 1 97 ? -2.039 10.867 21.583 1.00 77.88 97 PHE A O 1
ATOM 797 N N . PHE A 1 98 ? -3.974 10.714 20.453 1.00 81.19 98 PHE A N 1
ATOM 798 C CA . PHE A 1 98 ? -4.775 11.479 21.414 1.00 81.19 98 PHE A CA 1
ATOM 799 C C . PHE A 1 98 ? -5.163 10.688 22.677 1.00 81.19 98 PHE A C 1
ATOM 801 O O . PHE A 1 98 ? -5.475 11.297 23.695 1.00 81.19 98 PHE A O 1
ATOM 808 N N . HIS A 1 99 ? -5.145 9.348 22.649 1.00 66.12 99 HIS A N 1
ATOM 809 C CA . HIS A 1 99 ? -5.410 8.509 23.831 1.00 66.12 99 HIS A CA 1
ATOM 810 C C . HIS A 1 99 ? -4.183 8.229 24.702 1.00 66.12 99 HIS A C 1
ATOM 812 O O . HIS A 1 99 ? -4.315 7.518 25.703 1.00 66.12 99 HIS A O 1
ATOM 818 N N . LYS A 1 100 ? -3.000 8.753 24.361 1.00 50.53 100 LYS A N 1
ATOM 819 C CA . LYS A 1 100 ? -1.864 8.695 25.283 1.00 50.53 100 LYS A CA 1
ATOM 820 C C . LYS A 1 100 ? -2.143 9.596 26.491 1.00 50.53 100 LYS A C 1
ATOM 822 O O . LYS A 1 100 ? -2.002 10.812 26.407 1.00 50.53 100 LYS A O 1
ATOM 827 N N . LYS A 1 101 ? -2.578 8.960 27.584 1.00 43.41 101 LYS A N 1
ATOM 828 C CA . LYS A 1 101 ? -2.334 9.424 28.954 1.00 43.41 101 LYS A CA 1
ATOM 829 C C . LYS A 1 101 ? -0.846 9.339 29.270 1.00 43.41 101 LYS A C 1
ATOM 831 O O . LYS A 1 101 ? -0.213 8.372 28.785 1.00 43.41 101 LYS A O 1
#

Radius of gyration: 15.47 Å; chains: 1; bounding box: 36×26×45 Å

Foldseek 3Di:
DVLVVVVVVLLVCQCPVDVDPLSNLVSLVVVQVVLCVLLVCLVPPDDDPRSVVCVVRGANGPLSVLVVPDDDVVSVVVVVVNVVSVVVNVVVVVCVVVPDD

pLDDT: mean 72.83, std 10.95, range [43.41, 89.69]

Sequence (101 aa):
MEVVILMAIIGTIVFFVKRTFGGFVYSIAVVDIFLRLIAYLKVHLFTGDVAHFFIKYFPNSIPAIIEKYTSSTLENVLIWIYVGIMIIFECYIIRTFFHKK